Protein AF-A0A937NVP8-F1 (afdb_monomer)

Radius of gyration: 20.08 Å; Cα contacts (8 Å, |Δi|>4): 60; chains: 1; bounding box: 32×70×44 Å

Solvent-accessible surface area (backbone atoms only — not comparable to full-atom values): 7205 Å² total; per-residue (Å²): 134,54,72,71,54,50,55,47,52,56,52,50,46,56,35,40,78,64,70,48,32,48,79,44,68,52,92,56,87,82,71,44,70,44,84,47,65,78,72,53,74,68,47,31,66,72,68,73,36,54,68,65,54,49,52,51,54,48,40,48,49,54,43,60,47,51,46,46,51,51,53,52,50,52,57,52,32,73,75,74,48,70,81,58,52,63,59,50,50,54,52,51,49,53,54,49,52,54,51,52,51,52,60,59,56,51,76,74,61,75,71,65,93,75,79,83,80,87,87,132

Foldseek 3Di:
DDPLLVLLVVLVVVCVVVVQWDWDWDPDPPIFIDIDHDPDPVVCVSSVHPPVRNRVSCCCPGPVPVVVVVVVVCVVCVVVNCPCVVVVVVVVVVVVVVVVVVVVVVVVPVPPPPPPDPDD

Sequence (120 aa):
LNEKDKAFLERLKQLIDQDAVWIERTFESPLYFVLRGNYGDRVERMFKLTRQGVRWRFWRLFNDIYVSAYETIIFIEKQLGPEFRQDALIIAHDRFVRRQHALQGLSFKEANPYRNQDED

pLDDT: mean 85.66, std 17.0, range [39.75, 98.0]

Secondary structure (DSSP, 8-state):
--HHHHHHHHHHHHHHTTTSEEEEE-SSSSP-EEEEE--SHHHHHHHTS-HHHHHHHHHIIIIIIIIHHHHHHHHHHHHH-STTHHHHHHHHHHHHHHHHHHHHHHTT--S-TTSSSS--

Mean predicted aligned error: 8.57 Å

Structure (mmCIF, N/CA/C/O backbone):
data_AF-A0A937NVP8-F1
#
_entry.id   AF-A0A937NVP8-F1
#
loop_
_atom_site.group_PDB
_atom_site.id
_atom_site.type_symbol
_atom_site.label_atom_id
_atom_site.label_alt_id
_atom_site.label_comp_id
_atom_site.label_asym_id
_atom_site.label_entity_id
_atom_site.label_seq_id
_atom_site.pdbx_PDB_ins_code
_atom_site.Cartn_x
_atom_site.Cartn_y
_atom_site.Cartn_z
_atom_site.occupancy
_atom_site.B_iso_or_equiv
_atom_site.auth_seq_id
_atom_site.auth_comp_id
_atom_site.auth_asym_id
_atom_site.auth_atom_id
_atom_site.pdbx_PDB_model_num
ATOM 1 N N . LEU A 1 1 ? 1.242 9.728 0.854 1.00 85.38 1 LEU A N 1
ATOM 2 C CA . LEU A 1 1 ? 1.830 9.375 -0.459 1.00 85.38 1 LEU A CA 1
ATOM 3 C C . LEU A 1 1 ? 2.060 10.659 -1.235 1.00 85.38 1 LEU A C 1
ATOM 5 O O . LEU A 1 1 ? 1.216 11.541 -1.134 1.00 85.38 1 LEU A O 1
ATOM 9 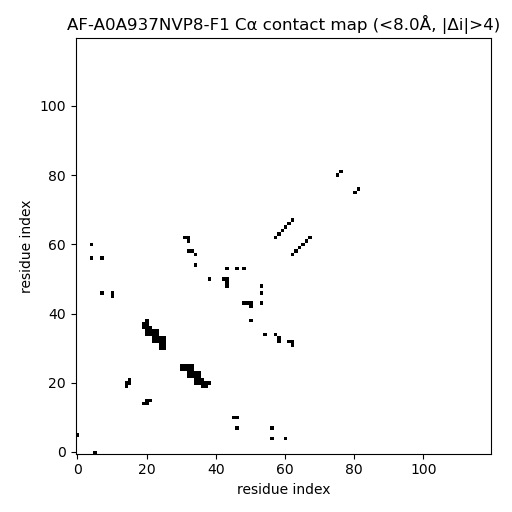N N . ASN A 1 2 ? 3.188 10.789 -1.931 1.00 86.50 2 ASN A N 1
ATOM 10 C CA . ASN A 1 2 ? 3.456 11.962 -2.775 1.00 86.50 2 ASN A CA 1
ATOM 11 C C . ASN A 1 2 ? 2.967 11.737 -4.220 1.00 86.50 2 ASN A C 1
ATOM 13 O O . ASN A 1 2 ? 2.529 10.643 -4.573 1.00 86.50 2 ASN A O 1
ATOM 17 N N . GLU A 1 3 ? 3.058 12.756 -5.075 1.00 88.31 3 GLU A N 1
ATOM 18 C CA . GLU A 1 3 ? 2.645 12.652 -6.483 1.00 88.31 3 GLU A CA 1
ATOM 19 C C . GLU A 1 3 ? 3.402 11.567 -7.255 1.00 88.31 3 GLU A C 1
ATOM 21 O O . GLU A 1 3 ? 2.819 10.862 -8.075 1.00 88.31 3 GLU A O 1
ATOM 26 N N . LYS A 1 4 ? 4.691 11.364 -6.955 1.00 90.38 4 LYS A N 1
ATOM 27 C CA . LYS A 1 4 ? 5.490 10.303 -7.585 1.00 90.38 4 LYS A CA 1
ATOM 28 C C . LYS A 1 4 ? 4.988 8.911 -7.185 1.00 90.38 4 LYS A C 1
ATOM 30 O O . LYS A 1 4 ? 5.068 7.980 -7.981 1.00 90.38 4 LYS A O 1
ATOM 35 N N . ASP A 1 5 ? 4.502 8.748 -5.956 1.00 93.50 5 ASP A N 1
ATOM 36 C CA . ASP A 1 5 ? 3.891 7.506 -5.474 1.00 93.50 5 ASP A CA 1
ATOM 37 C C . ASP A 1 5 ? 2.559 7.256 -6.185 1.00 93.50 5 ASP A C 1
ATOM 39 O O . ASP A 1 5 ? 2.319 6.147 -6.655 1.00 93.50 5 ASP A O 1
ATOM 43 N N . LYS A 1 6 ? 1.734 8.299 -6.337 1.00 91.88 6 LYS A N 1
A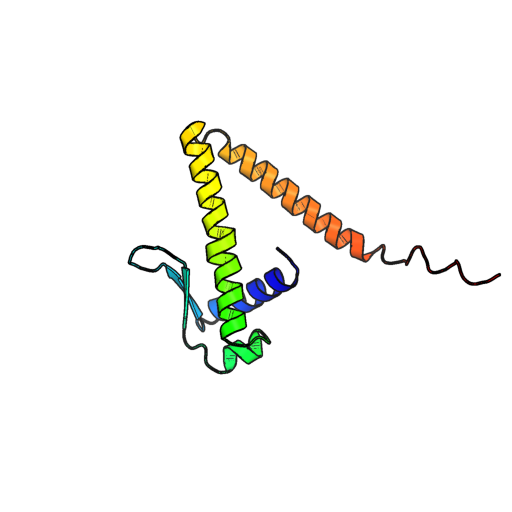TOM 44 C CA . LYS A 1 6 ? 0.476 8.236 -7.092 1.00 91.88 6 LYS A CA 1
ATOM 45 C C . LYS A 1 6 ? 0.716 7.843 -8.554 1.00 91.88 6 LYS A C 1
ATOM 47 O O . LYS A 1 6 ? 0.161 6.849 -9.009 1.00 91.88 6 LYS A O 1
ATOM 52 N N . ALA A 1 7 ? 1.613 8.542 -9.249 1.00 93.00 7 ALA A N 1
ATOM 53 C CA . ALA A 1 7 ? 1.957 8.247 -10.641 1.00 93.00 7 ALA A CA 1
ATOM 54 C C . ALA A 1 7 ? 2.544 6.835 -10.817 1.00 93.00 7 ALA A C 1
ATOM 56 O O . ALA A 1 7 ? 2.324 6.182 -11.836 1.00 93.00 7 ALA A O 1
ATOM 57 N N . PHE A 1 8 ? 3.296 6.344 -9.827 1.00 95.00 8 PHE A N 1
ATOM 58 C CA . PHE A 1 8 ? 3.776 4.966 -9.827 1.00 95.00 8 PHE A CA 1
ATOM 59 C C . PHE A 1 8 ? 2.628 3.962 -9.707 1.00 95.00 8 PHE A C 1
ATOM 61 O O . PHE A 1 8 ? 2.597 3.008 -10.476 1.00 95.00 8 PHE A O 1
ATOM 68 N N . LEU A 1 9 ? 1.681 4.177 -8.790 1.00 95.94 9 LEU A N 1
ATOM 69 C CA . LEU A 1 9 ? 0.520 3.298 -8.623 1.00 95.94 9 LEU A CA 1
ATOM 70 C C . LEU A 1 9 ? -0.376 3.283 -9.869 1.00 95.94 9 LEU A C 1
ATOM 72 O O . LEU A 1 9 ? -0.811 2.214 -10.281 1.00 95.94 9 LEU A O 1
ATOM 76 N N . GLU A 1 10 ? -0.596 4.433 -10.508 1.00 95.25 10 GLU A N 1
ATOM 77 C CA . GLU A 1 10 ? -1.359 4.534 -11.762 1.00 95.25 10 GLU A CA 1
ATOM 78 C C . GLU A 1 10 ? -0.710 3.722 -12.891 1.00 95.25 10 GLU A C 1
ATOM 80 O O . GLU A 1 10 ? -1.372 2.931 -13.562 1.00 95.25 10 GLU A O 1
ATOM 85 N N . ARG A 1 11 ? 0.610 3.854 -13.064 1.00 94.25 11 ARG A N 1
ATOM 86 C CA . ARG A 1 11 ? 1.382 3.078 -14.047 1.00 94.25 11 ARG A CA 1
ATOM 87 C C . ARG A 1 11 ? 1.401 1.588 -13.721 1.00 94.25 11 ARG A C 1
ATOM 89 O O . ARG A 1 11 ? 1.232 0.758 -14.607 1.00 94.25 11 ARG A O 1
ATOM 96 N N . LEU A 1 12 ? 1.595 1.240 -12.450 1.00 94.00 12 LEU A N 1
ATOM 97 C CA . LEU A 1 12 ? 1.565 -0.146 -11.993 1.00 94.00 12 LEU A CA 1
ATOM 98 C C . LEU A 1 12 ? 0.206 -0.785 -12.284 1.00 94.00 12 LEU A C 1
ATOM 100 O O . LEU A 1 12 ? 0.171 -1.894 -12.807 1.00 94.00 12 LEU A O 1
ATOM 104 N N . LYS A 1 13 ? -0.891 -0.064 -12.026 1.00 94.94 13 LYS A N 1
ATOM 105 C CA . LYS A 1 13 ? -2.240 -0.519 -12.359 1.00 94.94 13 LYS A CA 1
ATOM 106 C C . LYS A 1 13 ? -2.382 -0.827 -13.850 1.00 94.94 13 LYS A C 1
ATOM 108 O O . LYS A 1 13 ? -2.858 -1.902 -14.182 1.00 94.94 13 LYS A O 1
ATOM 113 N N . GLN A 1 14 ? -1.909 0.052 -14.736 1.00 92.69 14 GLN A N 1
ATOM 114 C CA . GLN A 1 14 ? -1.970 -0.187 -16.185 1.00 92.69 14 GLN A CA 1
ATOM 115 C C . GLN A 1 14 ? -1.254 -1.475 -16.610 1.00 92.69 14 GLN A C 1
ATOM 117 O O . GLN A 1 14 ? -1.729 -2.160 -17.507 1.00 92.69 14 GLN A O 1
ATOM 122 N N . LEU A 1 15 ? -0.121 -1.819 -15.987 1.00 90.56 15 LEU A N 1
ATOM 123 C CA . LEU A 1 15 ? 0.575 -3.074 -16.292 1.00 90.56 15 LEU A CA 1
ATOM 124 C C . LEU A 1 15 ? -0.135 -4.303 -15.737 1.00 90.56 15 LEU A C 1
ATOM 126 O O . LEU A 1 15 ? -0.089 -5.346 -16.383 1.00 90.56 15 LEU A O 1
ATOM 130 N N . ILE A 1 16 ? -0.741 -4.188 -14.554 1.00 91.94 16 ILE A N 1
ATOM 131 C CA . ILE A 1 16 ? -1.536 -5.270 -13.964 1.00 91.94 16 ILE A CA 1
ATOM 132 C C . ILE A 1 16 ? -2.760 -5.535 -14.839 1.00 91.94 16 ILE A C 1
ATOM 134 O O . ILE A 1 16 ? -3.004 -6.674 -15.202 1.00 91.94 16 ILE A O 1
ATOM 138 N N . ASP A 1 17 ? -3.458 -4.481 -15.264 1.00 93.19 17 ASP A N 1
ATOM 139 C CA . ASP A 1 17 ? -4.623 -4.575 -16.153 1.00 93.19 17 ASP A CA 1
ATOM 140 C C . ASP A 1 17 ? -4.262 -5.141 -17.551 1.00 93.19 17 ASP A C 1
ATOM 142 O O . ASP A 1 17 ? -5.141 -5.547 -18.302 1.00 93.19 17 ASP A O 1
ATOM 146 N N . GLN A 1 18 ? -2.973 -5.155 -17.916 1.00 90.75 18 GLN A N 1
ATOM 147 C CA . GLN A 1 18 ? -2.440 -5.742 -19.155 1.00 90.75 18 GLN A CA 1
ATOM 148 C C . GLN A 1 18 ? -1.846 -7.147 -18.950 1.00 90.75 18 GLN A C 1
ATOM 150 O O . GLN A 1 18 ? -1.183 -7.648 -19.861 1.00 90.75 18 GLN A O 1
ATOM 155 N N . ASP A 1 19 ? -1.970 -7.726 -17.751 1.00 89.62 19 ASP A N 1
ATOM 156 C CA . ASP A 1 19 ? -1.327 -8.982 -17.334 1.00 89.62 19 ASP A CA 1
ATOM 157 C C . ASP A 1 19 ? 0.198 -9.010 -17.565 1.00 89.62 19 ASP A C 1
ATOM 159 O O . ASP A 1 19 ? 0.842 -10.059 -17.616 1.00 89.62 19 ASP A O 1
ATOM 163 N N . ALA A 1 20 ? 0.822 -7.837 -17.701 1.00 88.50 20 ALA A N 1
ATOM 164 C CA . ALA A 1 20 ? 2.259 -7.728 -17.919 1.00 88.50 20 ALA A CA 1
ATOM 165 C C . ALA A 1 20 ? 3.035 -8.009 -16.624 1.00 88.50 20 ALA A C 1
ATOM 167 O O . ALA A 1 20 ? 4.200 -8.424 -16.658 1.00 88.50 20 ALA A O 1
ATOM 168 N N . VAL A 1 21 ? 2.395 -7.723 -15.488 1.00 91.12 21 VAL A N 1
ATOM 169 C CA . VAL A 1 21 ? 2.942 -7.836 -14.139 1.00 91.12 21 VAL A CA 1
ATOM 170 C C . VAL A 1 21 ? 1.832 -8.223 -13.165 1.00 91.12 21 VAL A C 1
ATOM 172 O O . VAL A 1 21 ? 0.686 -7.832 -13.349 1.00 91.12 21 VAL A O 1
ATOM 175 N N . TRP A 1 22 ? 2.174 -8.910 -12.083 1.00 94.62 22 TRP A N 1
ATOM 176 C CA . TRP A 1 22 ? 1.272 -9.201 -10.975 1.00 94.62 22 TRP A CA 1
ATOM 177 C C . TRP A 1 22 ? 1.992 -9.050 -9.636 1.00 94.6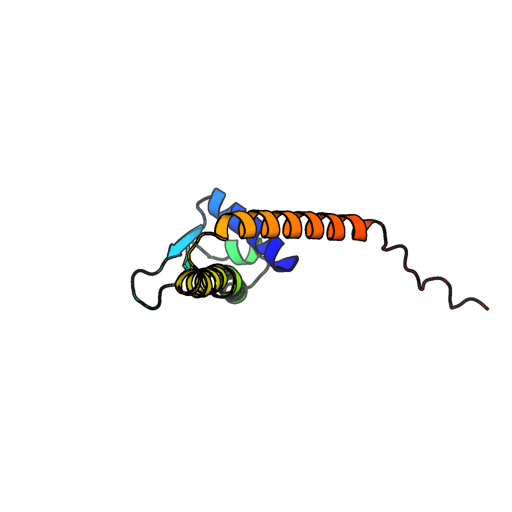2 22 TRP A C 1
ATOM 179 O O . TRP A 1 22 ? 3.224 -9.025 -9.559 1.00 94.62 22 TRP A O 1
ATOM 189 N N . ILE A 1 23 ? 1.212 -8.909 -8.569 1.00 95.69 23 ILE A N 1
ATOM 190 C CA . ILE A 1 23 ? 1.719 -8.823 -7.200 1.00 95.69 23 ILE A CA 1
ATOM 191 C C . ILE A 1 23 ? 1.479 -10.164 -6.523 1.00 95.69 23 ILE A C 1
ATOM 193 O O . ILE A 1 23 ? 0.375 -10.699 -6.560 1.00 95.69 23 ILE A O 1
ATOM 197 N N . GLU A 1 24 ? 2.514 -10.695 -5.891 1.00 96.69 24 GLU A N 1
ATOM 198 C CA . GLU A 1 24 ? 2.475 -11.966 -5.177 1.00 96.69 24 GLU A CA 1
ATOM 199 C C . GLU A 1 24 ? 3.068 -11.775 -3.777 1.00 96.69 24 GLU A C 1
ATOM 201 O O . GLU A 1 24 ? 3.943 -10.935 -3.581 1.00 96.69 24 GLU A O 1
ATOM 206 N N . ARG A 1 25 ? 2.610 -12.546 -2.791 1.00 97.19 25 ARG A N 1
ATOM 207 C CA . ARG A 1 25 ? 3.247 -12.646 -1.470 1.00 97.19 25 ARG A CA 1
ATOM 208 C C . ARG A 1 25 ? 4.250 -13.801 -1.484 1.00 97.19 25 ARG A C 1
ATOM 210 O O . ARG A 1 25 ? 3.950 -14.855 -2.033 1.00 97.19 25 ARG A O 1
ATOM 217 N N . THR A 1 26 ? 5.399 -13.650 -0.834 1.00 96.62 26 THR A N 1
ATOM 218 C CA . THR A 1 26 ? 6.305 -14.782 -0.596 1.00 96.62 26 THR A CA 1
ATOM 219 C C . THR A 1 26 ? 5.636 -15.899 0.213 1.00 96.62 26 THR A C 1
ATOM 221 O O . THR A 1 26 ? 4.706 -15.671 0.989 1.00 96.62 26 THR A O 1
ATOM 224 N N . PHE A 1 27 ? 6.101 -17.133 0.022 1.00 92.88 27 PHE A N 1
ATOM 225 C CA . PHE A 1 27 ? 5.558 -18.298 0.726 1.00 92.88 27 PHE A CA 1
ATOM 226 C C . PHE A 1 27 ? 6.222 -18.531 2.085 1.00 92.88 27 PHE A C 1
ATOM 228 O O . PHE A 1 27 ? 5.568 -19.020 3.003 1.00 92.88 27 PHE A O 1
ATOM 235 N N . GLU A 1 28 ? 7.484 -18.127 2.224 1.00 93.44 28 GLU A N 1
ATOM 236 C CA . GLU A 1 28 ? 8.303 -18.357 3.412 1.00 93.44 28 GLU A CA 1
ATOM 237 C C . GLU A 1 28 ? 8.591 -17.057 4.159 1.00 93.44 28 GLU A C 1
ATOM 239 O O . GLU A 1 28 ? 8.679 -15.983 3.560 1.00 93.44 28 GLU A O 1
ATOM 244 N N . SER A 1 29 ? 8.723 -17.173 5.481 1.00 91.56 29 SER A N 1
ATOM 245 C CA . SER A 1 29 ? 9.016 -16.049 6.369 1.00 91.56 29 SER A CA 1
ATOM 246 C C . SER A 1 29 ? 10.456 -15.540 6.174 1.00 91.56 29 SER A C 1
ATOM 248 O O . SER A 1 29 ? 11.363 -16.365 6.055 1.00 91.56 29 SER A O 1
ATOM 250 N N . PRO A 1 30 ? 10.702 -14.214 6.198 1.00 92.50 30 PRO A N 1
ATOM 251 C CA . PRO A 1 30 ? 9.721 -13.140 6.369 1.00 92.50 30 PRO A CA 1
ATOM 252 C C . PRO A 1 30 ? 8.798 -12.988 5.153 1.00 92.50 30 PRO A C 1
ATOM 254 O O . PRO A 1 30 ? 9.231 -13.066 4.004 1.00 92.50 30 PRO A O 1
ATOM 257 N N . LEU A 1 31 ? 7.510 -12.754 5.422 1.00 96.31 31 LEU A N 1
ATOM 258 C CA . LEU A 1 31 ? 6.502 -12.567 4.381 1.00 96.31 31 LEU A CA 1
ATOM 259 C C . LEU A 1 31 ? 6.555 -11.142 3.832 1.00 96.31 31 LEU A C 1
ATOM 261 O O . LEU A 1 31 ? 6.512 -10.184 4.597 1.00 96.31 31 LEU A O 1
ATOM 265 N N . TYR A 1 32 ? 6.596 -11.001 2.511 1.00 97.06 32 TYR A N 1
ATOM 266 C CA . TYR A 1 32 ? 6.521 -9.703 1.843 1.00 97.06 32 TYR A CA 1
ATOM 267 C C . TYR A 1 32 ? 5.904 -9.830 0.452 1.00 97.06 32 TYR A C 1
ATOM 269 O O . TYR A 1 32 ? 5.865 -10.907 -0.146 1.00 97.06 32 TYR A O 1
ATOM 277 N N . PHE A 1 33 ? 5.417 -8.713 -0.076 1.00 98.00 33 PHE A N 1
ATOM 278 C CA . PHE A 1 33 ? 4.976 -8.610 -1.454 1.00 98.00 33 PHE A CA 1
ATOM 279 C C . PHE A 1 33 ? 6.161 -8.477 -2.403 1.00 98.00 33 PHE A C 1
ATOM 281 O O . PHE A 1 33 ? 7.128 -7.752 -2.147 1.00 98.00 33 PHE A O 1
ATOM 288 N N . VAL A 1 34 ? 6.041 -9.136 -3.548 1.00 95.31 34 VAL A N 1
ATOM 289 C CA . VAL A 1 34 ? 6.939 -9.061 -4.691 1.00 95.31 34 VAL A CA 1
ATOM 290 C C . VAL A 1 34 ? 6.147 -8.744 -5.950 1.00 95.31 34 VAL A C 1
ATOM 292 O O . VAL A 1 34 ? 4.991 -9.129 -6.107 1.00 95.31 34 VAL A O 1
ATOM 295 N N . LEU A 1 35 ? 6.803 -8.040 -6.862 1.00 93.38 35 LEU A N 1
ATOM 296 C CA . LEU A 1 35 ? 6.286 -7.704 -8.178 1.00 93.38 35 LEU A CA 1
ATOM 297 C C . LEU A 1 35 ? 6.856 -8.745 -9.170 1.00 93.38 35 LEU A C 1
ATOM 299 O O . LEU A 1 35 ? 8.076 -8.809 -9.354 1.00 93.38 35 LEU A O 1
ATOM 303 N N . ARG A 1 36 ? 5.993 -9.604 -9.739 1.00 91.88 36 ARG A N 1
ATOM 304 C CA . ARG A 1 36 ? 6.303 -10.717 -10.669 1.00 91.88 36 ARG A CA 1
ATOM 305 C C . ARG A 1 36 ? 5.797 -10.510 -12.113 1.00 91.88 36 ARG A C 1
ATOM 307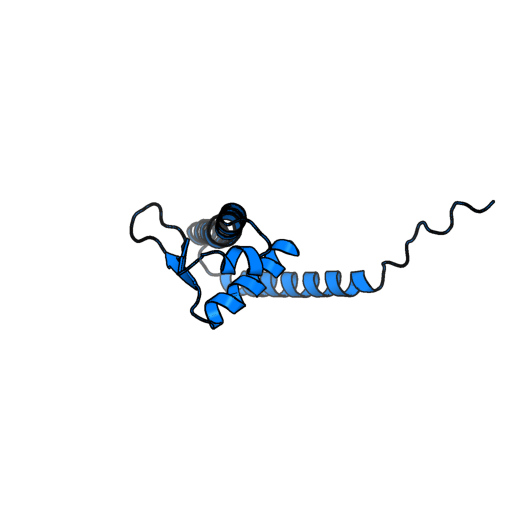 O O . ARG A 1 36 ? 4.725 -9.959 -12.321 1.00 91.88 36 ARG A O 1
ATOM 314 N N . GLY A 1 37 ? 6.551 -10.964 -13.117 1.00 86.50 37 GLY A N 1
ATOM 315 C CA . GLY A 1 37 ? 6.254 -10.707 -14.534 1.00 86.50 37 GLY A CA 1
ATOM 316 C C . GLY A 1 37 ? 7.493 -10.442 -15.387 1.00 86.50 37 GLY A C 1
ATOM 317 O O . GLY A 1 37 ? 8.627 -10.499 -14.906 1.00 86.50 37 GLY A O 1
ATOM 318 N N . ASN A 1 38 ? 7.284 -10.158 -16.674 1.00 69.50 38 ASN A N 1
ATOM 319 C CA . ASN A 1 38 ? 8.369 -9.926 -17.632 1.00 69.50 38 ASN A CA 1
ATOM 320 C C . ASN A 1 38 ? 8.790 -8.443 -17.645 1.00 69.50 38 ASN A C 1
ATOM 322 O O . ASN A 1 38 ? 8.426 -7.665 -18.527 1.00 69.50 38 ASN A O 1
ATOM 326 N N . TYR A 1 39 ? 9.592 -8.050 -16.647 1.00 65.94 39 TYR A N 1
ATOM 327 C CA . TYR A 1 39 ? 10.108 -6.683 -16.449 1.00 65.94 39 TYR A CA 1
ATOM 328 C C . TYR A 1 39 ? 11.375 -6.356 -17.241 1.00 65.94 39 TYR A C 1
ATOM 330 O O . TYR A 1 39 ? 12.319 -5.780 -16.692 1.00 65.94 39 TYR A O 1
ATOM 338 N N . GLY A 1 40 ? 11.430 -6.737 -18.515 1.00 66.38 40 GLY A N 1
ATOM 339 C CA . GLY A 1 40 ? 12.485 -6.244 -19.402 1.00 66.38 40 GLY A CA 1
ATOM 340 C C . GLY A 1 40 ? 12.399 -4.721 -19.595 1.00 66.38 40 GLY A C 1
ATOM 341 O O . GLY A 1 40 ? 11.750 -3.995 -18.838 1.00 66.38 40 GLY A O 1
ATOM 342 N N . ASP A 1 41 ? 12.968 -4.222 -20.685 1.00 70.00 41 ASP A N 1
ATOM 343 C CA . ASP A 1 41 ? 13.059 -2.782 -20.983 1.00 70.00 41 ASP A CA 1
ATOM 344 C C . ASP A 1 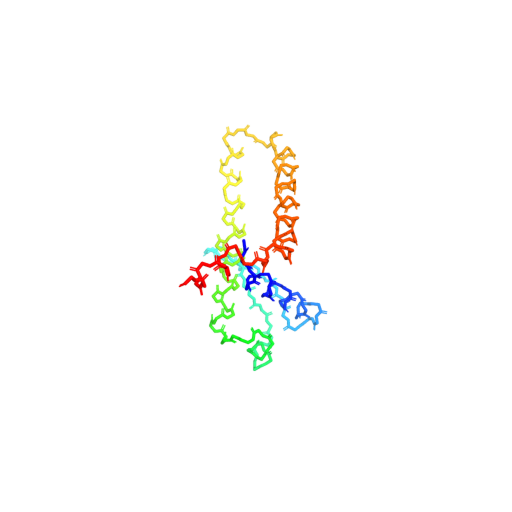41 ? 11.707 -2.040 -21.048 1.00 70.00 41 ASP A C 1
ATOM 346 O O . ASP A 1 41 ? 11.660 -0.808 -21.038 1.00 70.00 41 ASP A O 1
ATOM 350 N N . ARG A 1 42 ? 10.582 -2.763 -21.140 1.00 75.94 42 ARG A N 1
ATOM 351 C CA . ARG A 1 42 ? 9.221 -2.198 -21.128 1.00 75.94 42 ARG A CA 1
ATOM 352 C C . ARG A 1 42 ? 8.912 -1.475 -19.815 1.00 75.94 42 ARG A C 1
ATOM 354 O O . ARG A 1 42 ? 8.252 -0.440 -19.823 1.00 75.94 42 ARG A O 1
ATOM 361 N N . VAL A 1 43 ? 9.402 -1.998 -18.695 1.00 77.06 43 VAL A N 1
ATOM 362 C CA . VAL A 1 43 ? 9.084 -1.483 -17.357 1.00 77.06 43 VAL A CA 1
ATOM 363 C C . VAL A 1 43 ? 9.855 -0.205 -17.078 1.00 77.06 43 VAL A C 1
ATOM 365 O O . VAL A 1 43 ? 9.260 0.771 -16.629 1.00 77.06 43 VAL A O 1
ATOM 368 N N . GLU A 1 44 ? 11.137 -0.152 -17.436 1.00 79.00 44 GLU A N 1
ATOM 369 C CA . GLU A 1 44 ? 11.915 1.080 -17.285 1.00 79.00 44 GLU A CA 1
ATOM 370 C C . GLU A 1 44 ? 11.352 2.219 -18.138 1.00 79.00 44 GLU A C 1
ATOM 372 O O . GLU A 1 44 ? 11.152 3.327 -17.637 1.00 79.00 44 GLU A O 1
ATOM 377 N N . ARG A 1 45 ? 10.994 1.929 -19.397 1.00 82.88 45 ARG A N 1
ATOM 378 C CA . ARG A 1 45 ? 10.367 2.906 -20.300 1.00 82.88 45 ARG A CA 1
ATOM 379 C C . ARG A 1 45 ? 9.055 3.451 -19.750 1.00 82.88 45 ARG A C 1
ATOM 381 O O . ARG A 1 45 ? 8.820 4.656 -19.796 1.00 82.88 45 ARG A O 1
ATOM 388 N N . MET A 1 46 ? 8.208 2.580 -19.212 1.00 84.62 46 MET A N 1
ATOM 389 C CA . MET A 1 46 ? 6.883 2.982 -18.758 1.00 84.62 46 MET A CA 1
ATOM 390 C C . MET A 1 46 ? 6.924 3.697 -17.399 1.00 84.62 46 MET A C 1
ATOM 392 O O . MET A 1 46 ? 6.251 4.711 -17.211 1.00 84.62 46 MET A O 1
ATOM 396 N N . PHE A 1 47 ? 7.755 3.235 -16.459 1.00 86.00 47 PHE A N 1
ATOM 397 C CA . PHE A 1 47 ? 7.921 3.900 -15.165 1.00 86.00 47 PHE A CA 1
ATOM 398 C C . PHE A 1 47 ? 8.829 5.131 -15.215 1.00 86.00 47 PHE A C 1
ATOM 400 O O . PHE A 1 47 ? 8.757 5.939 -14.287 1.00 86.00 47 PHE A O 1
ATOM 407 N N . LYS A 1 48 ? 9.635 5.305 -16.273 1.00 87.31 48 LYS A N 1
ATOM 408 C CA . LYS A 1 48 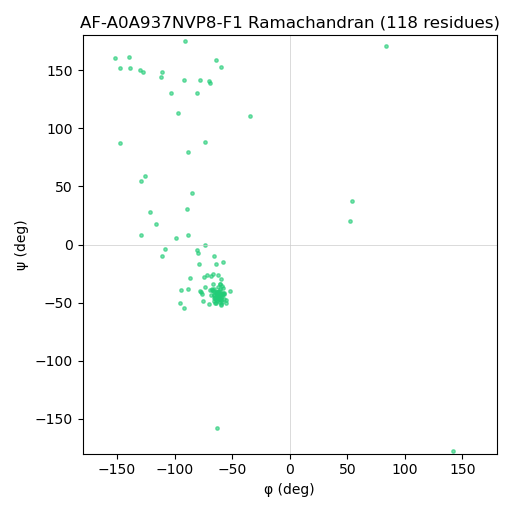? 10.706 6.315 -16.360 1.00 87.31 48 LYS A CA 1
ATOM 409 C C . LYS A 1 48 ? 11.674 6.221 -15.170 1.00 87.31 48 LYS A C 1
ATOM 411 O O . LYS A 1 48 ? 12.107 7.230 -14.620 1.00 87.31 48 LYS A O 1
ATOM 416 N N . LEU A 1 49 ? 11.945 4.994 -14.731 1.00 87.19 49 LEU A N 1
ATOM 417 C CA . LEU A 1 49 ? 12.802 4.649 -13.597 1.00 87.19 49 LEU A CA 1
ATOM 418 C C . LEU A 1 49 ? 13.639 3.432 -13.977 1.00 87.19 49 LEU A C 1
ATOM 420 O O . LEU A 1 49 ? 13.181 2.589 -14.741 1.00 87.19 49 LEU A O 1
ATOM 424 N N . THR A 1 50 ? 14.821 3.294 -13.384 1.00 90.06 50 THR A N 1
ATOM 425 C CA . THR A 1 50 ? 15.589 2.046 -13.482 1.00 90.06 50 THR A CA 1
ATOM 426 C C . THR A 1 50 ? 14.831 0.899 -12.811 1.00 90.06 50 THR A C 1
ATOM 428 O O . THR A 1 50 ? 14.011 1.123 -11.913 1.00 90.06 50 THR A O 1
ATOM 431 N N . ARG A 1 51 ? 15.141 -0.351 -13.167 1.00 87.69 51 ARG A N 1
ATOM 432 C CA . ARG A 1 51 ? 14.580 -1.548 -12.511 1.00 87.69 51 ARG A CA 1
ATOM 433 C C . ARG A 1 51 ? 14.747 -1.516 -10.993 1.00 87.69 51 ARG A C 1
ATOM 435 O O . ARG A 1 51 ? 13.813 -1.857 -10.269 1.00 87.69 51 ARG A O 1
ATOM 442 N N . GLN A 1 52 ? 15.902 -1.058 -10.507 1.00 89.69 52 GLN A N 1
ATOM 443 C CA . GLN A 1 52 ? 16.140 -0.894 -9.070 1.00 89.69 52 GLN A CA 1
ATOM 444 C C . GLN A 1 52 ? 15.257 0.201 -8.464 1.00 89.69 52 GLN A C 1
ATOM 446 O O . GLN A 1 52 ? 14.687 0.002 -7.395 1.00 89.69 52 GLN A O 1
ATOM 451 N N . GLY A 1 53 ? 15.061 1.318 -9.170 1.00 92.75 53 GLY A N 1
ATOM 452 C CA . GLY A 1 53 ? 14.136 2.370 -8.747 1.00 92.75 53 GLY A CA 1
ATOM 453 C C . GLY A 1 53 ? 12.684 1.889 -8.662 1.00 92.75 53 GLY A C 1
ATOM 454 O O . GLY A 1 53 ? 11.985 2.213 -7.701 1.00 92.75 53 GLY A O 1
ATOM 455 N N . VAL A 1 54 ? 12.239 1.073 -9.624 1.00 92.56 54 VAL A N 1
ATOM 456 C CA . VAL A 1 54 ? 10.914 0.428 -9.600 1.00 92.56 54 VAL A CA 1
ATOM 457 C C . VAL A 1 54 ? 10.800 -0.519 -8.408 1.00 92.56 54 VAL A C 1
ATOM 459 O O . VAL A 1 54 ? 9.836 -0.419 -7.650 1.00 92.56 54 VAL A O 1
ATOM 462 N N . ARG A 1 55 ? 11.794 -1.392 -8.197 1.00 91.94 55 ARG A N 1
ATOM 463 C CA . ARG A 1 55 ? 11.816 -2.343 -7.075 1.00 91.94 55 ARG A CA 1
ATOM 464 C C . ARG A 1 55 ? 11.775 -1.629 -5.726 1.00 91.94 55 ARG A C 1
ATOM 466 O O . ARG A 1 55 ? 10.977 -2.005 -4.874 1.00 91.94 55 ARG A O 1
ATOM 473 N N . TRP A 1 56 ? 12.583 -0.586 -5.548 1.00 95.44 56 TRP A N 1
ATOM 474 C CA . TRP A 1 56 ? 12.612 0.200 -4.315 1.00 95.44 56 TRP A CA 1
ATOM 475 C C . TRP A 1 56 ? 11.271 0.887 -4.048 1.00 95.44 56 TRP A C 1
ATOM 477 O O . TRP A 1 56 ? 10.733 0.815 -2.946 1.00 95.44 56 TRP A O 1
ATOM 487 N N . ARG A 1 57 ? 10.687 1.522 -5.070 1.00 95.69 57 ARG A N 1
ATOM 488 C CA . ARG A 1 57 ? 9.414 2.235 -4.919 1.00 95.69 57 ARG A CA 1
ATOM 489 C C . ARG A 1 57 ? 8.255 1.280 -4.643 1.00 95.69 57 ARG A C 1
ATOM 491 O O . ARG A 1 57 ? 7.406 1.592 -3.813 1.00 95.69 57 ARG A O 1
ATOM 498 N N . PHE A 1 58 ? 8.252 0.117 -5.291 1.00 96.19 58 PHE A N 1
ATOM 499 C CA . PHE A 1 58 ? 7.317 -0.961 -4.992 1.00 96.19 58 PHE A CA 1
ATOM 500 C C . PHE A 1 58 ? 7.453 -1.425 -3.538 1.00 96.19 58 PHE A C 1
ATOM 502 O O . PHE A 1 58 ? 6.462 -1.433 -2.813 1.00 96.19 58 PHE A O 1
ATOM 509 N N . TRP A 1 59 ? 8.678 -1.736 -3.100 1.00 96.94 59 TRP A N 1
ATOM 510 C CA . TRP A 1 59 ? 8.956 -2.175 -1.733 1.00 96.94 59 TRP A CA 1
ATOM 511 C C . TRP A 1 59 ? 8.442 -1.167 -0.704 1.00 96.94 59 TRP A C 1
ATOM 513 O O . TRP A 1 59 ? 7.663 -1.523 0.176 1.00 96.94 59 TRP A O 1
ATOM 523 N N . ARG A 1 60 ? 8.781 0.114 -0.880 1.00 96.75 60 ARG A N 1
ATOM 524 C CA . ARG A 1 60 ? 8.332 1.187 0.011 1.00 96.75 60 ARG A CA 1
ATOM 525 C C . ARG A 1 60 ? 6.808 1.276 0.110 1.00 96.75 60 ARG A C 1
ATOM 527 O O . ARG A 1 60 ? 6.273 1.511 1.186 1.00 96.75 60 ARG A O 1
ATOM 534 N N . LEU A 1 61 ? 6.090 1.153 -1.006 1.00 97.75 61 LEU A N 1
ATOM 535 C CA . LEU A 1 61 ? 4.633 1.307 -1.005 1.00 97.75 61 LEU A CA 1
ATOM 536 C C . LEU A 1 61 ? 3.921 0.093 -0.414 1.00 97.75 61 LEU A C 1
ATOM 538 O O . LEU A 1 61 ? 3.045 0.261 0.431 1.00 97.75 61 LEU A O 1
ATOM 542 N N . PHE A 1 62 ? 4.292 -1.107 -0.853 1.00 97.94 62 PHE A N 1
ATOM 543 C CA . PHE A 1 62 ? 3.562 -2.325 -0.515 1.00 97.94 62 PHE A CA 1
ATOM 544 C C . PHE A 1 62 ? 4.048 -2.969 0.781 1.00 97.94 62 PHE A C 1
ATOM 546 O O . PHE A 1 62 ? 3.222 -3.437 1.554 1.00 97.94 62 PHE A O 1
ATOM 553 N N . ASN A 1 63 ? 5.354 -2.966 1.045 1.00 97.62 63 ASN A N 1
ATOM 554 C CA . ASN A 1 63 ? 5.913 -3.594 2.242 1.00 97.62 63 ASN A CA 1
ATOM 555 C C . ASN A 1 63 ? 6.106 -2.573 3.367 1.00 97.62 63 ASN A C 1
ATOM 557 O O . ASN A 1 63 ? 5.592 -2.779 4.457 1.00 97.62 63 ASN A O 1
ATOM 561 N N . ASP A 1 64 ? 6.742 -1.428 3.109 1.00 97.31 64 ASP A N 1
ATOM 562 C CA . ASP A 1 64 ? 7.030 -0.498 4.213 1.00 97.31 64 ASP A CA 1
ATOM 563 C C . ASP A 1 64 ? 5.801 0.312 4.650 1.00 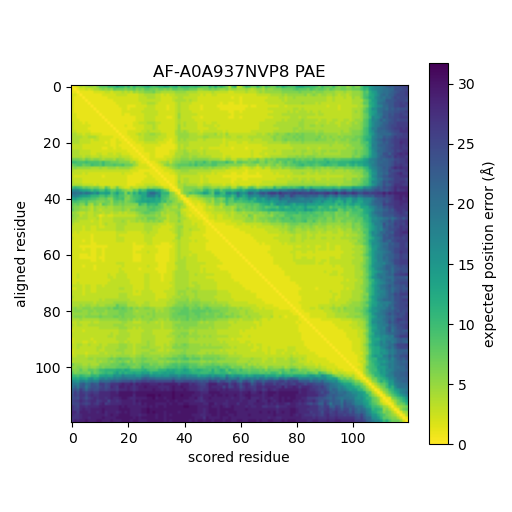97.31 64 ASP A C 1
ATOM 565 O O . ASP A 1 64 ? 5.607 0.534 5.838 1.00 97.31 64 ASP A O 1
ATOM 569 N N . ILE A 1 65 ? 4.965 0.791 3.722 1.00 97.25 65 ILE A N 1
ATOM 570 C CA . ILE A 1 65 ? 3.810 1.643 4.062 1.00 97.25 65 ILE A CA 1
ATOM 571 C C . ILE A 1 65 ? 2.548 0.808 4.279 1.00 97.25 65 ILE A C 1
ATOM 573 O O . ILE A 1 65 ? 1.896 0.941 5.313 1.00 97.25 65 ILE A O 1
ATOM 577 N N . TYR A 1 66 ? 2.169 -0.015 3.298 1.00 97.56 66 TYR A N 1
ATOM 578 C CA . TYR A 1 66 ? 0.888 -0.720 3.329 1.00 97.56 66 TYR A CA 1
ATOM 579 C C . TYR A 1 66 ? 0.856 -1.818 4.400 1.00 97.56 66 TYR A C 1
ATOM 581 O O . TYR A 1 66 ? -0.044 -1.799 5.237 1.00 97.56 66 TYR A O 1
ATOM 589 N N . VAL A 1 67 ? 1.848 -2.716 4.447 1.00 97.81 67 VAL A N 1
ATOM 590 C CA . VAL A 1 67 ? 1.904 -3.769 5.483 1.00 97.81 67 VAL A CA 1
ATOM 591 C C . VAL A 1 67 ? 2.086 -3.176 6.884 1.00 97.81 67 VAL A C 1
ATOM 593 O O . VAL A 1 67 ? 1.310 -3.525 7.771 1.00 97.81 67 VAL A O 1
ATOM 596 N N . SER A 1 68 ? 2.990 -2.209 7.085 1.00 97.81 68 SER A N 1
ATOM 597 C CA . SER A 1 68 ? 3.169 -1.576 8.408 1.00 97.81 68 SER A CA 1
ATOM 598 C C . SER A 1 68 ? 1.904 -0.882 8.932 1.00 97.81 68 SER A C 1
ATOM 600 O O . SER A 1 68 ? 1.678 -0.821 10.143 1.00 97.81 68 SER A O 1
ATOM 602 N N . ALA A 1 69 ? 1.040 -0.370 8.046 1.00 97.69 69 ALA A N 1
ATOM 603 C CA . ALA A 1 69 ? -0.254 0.170 8.460 1.00 97.69 69 ALA A CA 1
ATOM 604 C C . ALA A 1 69 ? -1.151 -0.920 9.072 1.00 97.69 69 ALA A C 1
ATOM 606 O O . ALA A 1 69 ? -1.768 -0.681 10.110 1.00 97.69 69 ALA A O 1
ATOM 607 N N . TYR A 1 70 ? -1.180 -2.126 8.492 1.00 97.69 70 TYR A N 1
ATOM 608 C CA . TYR A 1 70 ? -1.890 -3.261 9.089 1.00 97.69 70 TYR A CA 1
ATOM 609 C C . TYR A 1 70 ? -1.241 -3.744 10.379 1.00 97.69 70 TYR A C 1
ATOM 611 O O . TYR A 1 70 ? -1.965 -4.053 11.318 1.00 97.69 70 TYR A O 1
ATOM 619 N N . GLU A 1 71 ? 0.090 -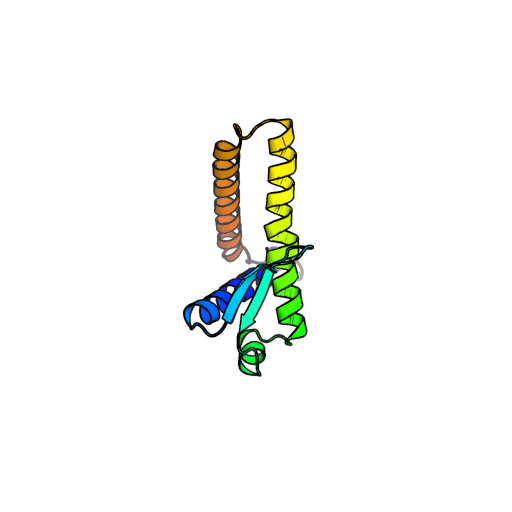3.775 10.466 1.00 97.88 71 GLU A N 1
ATOM 620 C CA . GLU A 1 71 ? 0.775 -4.124 11.718 1.00 97.88 71 GLU A CA 1
ATOM 621 C C . GLU A 1 71 ? 0.377 -3.176 12.855 1.00 97.88 71 GLU A C 1
ATOM 623 O O . GLU A 1 71 ? 0.055 -3.625 13.955 1.00 97.88 71 GLU A O 1
ATOM 628 N N . THR A 1 72 ? 0.305 -1.873 12.567 1.00 97.50 72 THR A N 1
ATOM 629 C CA . THR A 1 72 ? -0.148 -0.851 13.525 1.00 97.50 72 THR A CA 1
ATOM 630 C C . THR A 1 72 ? -1.599 -1.095 13.952 1.00 97.50 72 THR A C 1
ATOM 632 O O . THR A 1 72 ? -1.906 -1.055 15.143 1.00 97.50 72 THR A O 1
ATOM 635 N N . ILE A 1 73 ? -2.494 -1.378 12.998 1.00 97.31 73 ILE A N 1
ATOM 636 C CA . ILE A 1 73 ? -3.904 -1.683 13.286 1.00 97.31 73 ILE A CA 1
ATOM 637 C C . ILE A 1 73 ? -4.007 -2.926 14.177 1.00 97.31 73 ILE A C 1
ATOM 639 O O . ILE A 1 73 ? -4.643 -2.868 15.225 1.00 97.31 73 ILE A O 1
ATOM 643 N N . ILE A 1 74 ? -3.320 -4.016 13.815 1.00 97.56 74 ILE A N 1
ATOM 644 C CA . ILE A 1 74 ? -3.290 -5.262 14.593 1.00 97.56 74 ILE A CA 1
ATOM 645 C C . ILE A 1 74 ? -2.774 -5.002 16.009 1.00 97.56 74 ILE A C 1
ATOM 647 O O . ILE A 1 74 ? -3.314 -5.554 16.966 1.00 97.56 74 ILE A O 1
ATOM 651 N N . PHE A 1 75 ? -1.736 -4.177 16.162 1.00 97.62 75 PHE A N 1
ATOM 652 C CA . PHE A 1 75 ? -1.185 -3.844 17.470 1.00 97.62 75 PHE A CA 1
ATOM 653 C C . PHE A 1 75 ? -2.214 -3.143 18.364 1.00 97.62 75 PHE A C 1
ATOM 655 O O . PHE A 1 75 ? -2.386 -3.546 19.512 1.00 97.62 75 PHE A O 1
ATOM 662 N N . ILE A 1 76 ? -2.929 -2.144 17.838 1.00 97.06 76 ILE A N 1
ATOM 663 C CA . ILE A 1 76 ? -3.963 -1.406 18.580 1.00 97.06 76 ILE A CA 1
ATOM 664 C C . ILE A 1 76 ? -5.144 -2.323 18.921 1.00 97.06 76 ILE A C 1
ATOM 666 O O . ILE A 1 76 ? -5.565 -2.397 20.075 1.00 97.06 76 ILE A O 1
ATOM 670 N N . GLU A 1 77 ? -5.655 -3.060 17.937 1.00 97.69 7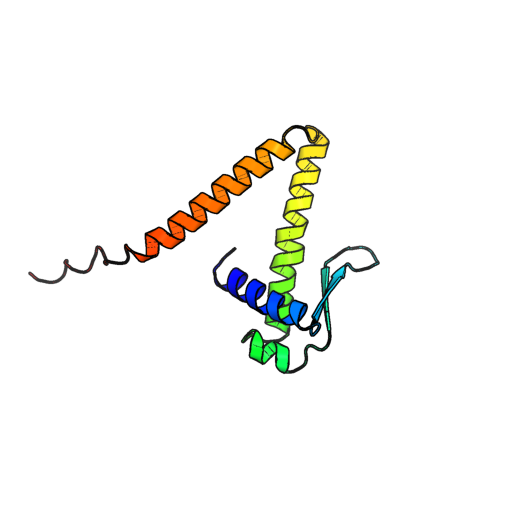7 GLU A N 1
ATOM 671 C CA . GLU A 1 77 ? -6.839 -3.909 18.103 1.00 97.69 77 GLU A CA 1
ATOM 672 C C . GLU A 1 77 ? -6.582 -5.111 19.015 1.00 97.69 77 GLU A C 1
ATOM 674 O O . GLU A 1 77 ? -7.496 -5.567 19.697 1.00 97.69 77 GLU A O 1
ATOM 679 N N . LYS A 1 78 ? -5.337 -5.600 19.105 1.00 97.75 78 LYS A N 1
ATOM 680 C CA . LYS A 1 78 ? -4.961 -6.608 20.108 1.00 97.75 78 LYS A CA 1
ATOM 681 C C . LYS A 1 78 ? -5.121 -6.117 21.549 1.00 97.75 78 LYS A C 1
ATOM 683 O O . LYS A 1 78 ? -5.279 -6.954 22.429 1.00 97.75 78 LYS A O 1
ATOM 688 N N . GLN A 1 79 ? -5.033 -4.808 21.796 1.00 96.75 79 GLN A N 1
ATOM 689 C CA . GLN A 1 79 ? -5.134 -4.227 23.142 1.00 96.75 79 GLN A CA 1
ATOM 690 C C . GLN A 1 79 ? -6.553 -3.769 23.479 1.00 96.75 79 GLN A C 1
ATOM 692 O O . GLN A 1 79 ? -6.985 -3.907 24.619 1.00 96.75 79 GLN A O 1
ATOM 697 N N . LEU A 1 80 ? -7.258 -3.193 22.502 1.00 96.38 80 LEU A N 1
ATOM 698 C CA . LEU A 1 80 ? -8.528 -2.499 22.731 1.00 96.38 80 LEU A CA 1
ATOM 699 C C . LEU A 1 80 ? -9.747 -3.209 22.140 1.00 96.38 80 LEU A C 1
ATOM 701 O O . LEU A 1 80 ? -10.856 -2.799 22.454 1.00 96.38 80 LEU A O 1
ATOM 705 N N . GLY A 1 81 ? -9.537 -4.246 21.324 1.00 94.94 81 GLY A N 1
ATOM 706 C CA . GLY A 1 81 ? -10.576 -4.866 20.507 1.00 94.94 81 GLY A CA 1
ATOM 707 C C . GLY A 1 81 ? -10.818 -4.129 19.174 1.00 94.94 81 GLY A C 1
ATOM 708 O O . GLY A 1 81 ? -10.224 -3.076 18.908 1.00 94.94 81 GLY A O 1
ATOM 709 N N . PRO A 1 82 ? -11.621 -4.711 18.260 1.00 96.38 82 PRO A N 1
ATOM 710 C CA . PRO A 1 82 ? -11.878 -4.171 16.922 1.00 96.38 82 PRO A CA 1
ATOM 711 C C . PRO A 1 82 ? -13.058 -3.179 16.856 1.00 96.38 82 PRO A C 1
ATOM 713 O O . PRO A 1 82 ? -13.470 -2.800 15.757 1.00 96.38 82 PRO A O 1
ATOM 716 N N . GLU A 1 83 ? -13.633 -2.767 17.988 1.00 96.44 83 GLU A N 1
ATOM 717 C CA . GLU A 1 83 ? -14.874 -1.979 18.071 1.00 96.44 83 GLU A CA 1
ATOM 718 C C . GLU A 1 83 ? -14.742 -0.624 17.361 1.00 96.44 83 GLU A C 1
ATOM 720 O O . GLU A 1 83 ? -15.678 -0.162 16.712 1.00 96.44 83 GLU A O 1
ATOM 725 N N . PHE A 1 84 ? -13.550 -0.022 17.396 1.00 94.94 84 PHE A N 1
ATOM 726 C CA . PHE A 1 84 ? -13.271 1.275 16.771 1.00 94.94 84 PHE A CA 1
ATOM 727 C C . PHE A 1 84 ? -13.000 1.204 15.263 1.00 94.94 84 PHE A C 1
ATOM 729 O O . PHE A 1 84 ? -12.814 2.243 14.627 1.00 94.94 84 PHE A O 1
ATOM 736 N N . ARG A 1 85 ? -12.936 0.010 14.658 1.00 95.50 85 ARG A N 1
ATOM 737 C CA . ARG A 1 85 ? -12.513 -0.145 13.255 1.00 95.50 85 ARG A CA 1
ATOM 738 C C . ARG A 1 85 ? -13.420 0.611 12.287 1.00 95.50 85 ARG A C 1
ATOM 740 O O . ARG A 1 85 ? -12.920 1.247 11.361 1.00 95.50 85 ARG A O 1
ATOM 747 N N . GLN A 1 86 ? -14.736 0.545 12.490 1.00 95.75 86 GLN A N 1
ATOM 748 C CA . GLN A 1 86 ? -15.699 1.224 11.615 1.00 95.75 86 GLN A CA 1
ATOM 749 C C . GLN A 1 86 ? -15.527 2.745 11.685 1.00 95.75 86 GLN A C 1
ATOM 751 O O . GLN A 1 86 ? -15.367 3.393 10.650 1.00 95.75 86 GLN A O 1
ATOM 756 N N . ASP A 1 87 ? -15.439 3.299 12.893 1.00 97.12 87 ASP A N 1
ATOM 757 C CA . ASP A 1 87 ? -15.214 4.733 13.090 1.00 97.12 87 ASP A CA 1
ATOM 758 C C . ASP A 1 87 ? -13.863 5.179 12.520 1.00 97.12 87 ASP A C 1
ATOM 760 O O . ASP A 1 87 ? -13.769 6.209 11.849 1.00 97.12 87 ASP A O 1
ATOM 764 N N . ALA A 1 88 ? -12.810 4.377 12.705 1.00 96.94 88 ALA A N 1
ATOM 765 C CA . ALA A 1 88 ? -11.494 4.649 12.139 1.00 96.94 88 ALA A CA 1
ATOM 766 C C . ALA A 1 88 ? -11.526 4.708 10.602 1.00 96.94 88 ALA A C 1
ATOM 768 O O . ALA A 1 88 ? -10.893 5.591 10.017 1.00 96.94 88 ALA A O 1
ATOM 769 N N . LEU A 1 89 ? -12.283 3.822 9.942 1.00 96.12 89 LEU A N 1
ATOM 770 C CA . LEU A 1 89 ? -12.473 3.846 8.487 1.00 96.12 89 LEU A CA 1
ATOM 771 C C . LEU A 1 89 ? -13.228 5.101 8.031 1.00 96.12 89 LEU A C 1
ATOM 773 O O . LEU A 1 89 ? -12.796 5.745 7.071 1.00 96.12 89 LEU A O 1
ATOM 777 N N . ILE A 1 90 ? -14.294 5.494 8.738 1.00 97.31 90 ILE A N 1
ATOM 778 C CA . ILE A 1 90 ? -15.048 6.728 8.458 1.00 97.31 90 ILE A CA 1
ATOM 779 C C . ILE A 1 90 ? -14.124 7.949 8.564 1.00 97.31 90 ILE A C 1
ATOM 781 O O . ILE A 1 90 ? -14.042 8.757 7.635 1.00 97.31 90 ILE A O 1
ATOM 785 N N . ILE A 1 91 ? -13.364 8.054 9.658 1.00 97.06 91 ILE A N 1
ATOM 786 C CA . ILE A 1 91 ? -12.416 9.152 9.892 1.00 97.06 91 ILE A CA 1
ATOM 787 C C . ILE A 1 91 ? -11.305 9.156 8.833 1.00 97.06 91 ILE A C 1
ATOM 789 O O . ILE A 1 91 ? -10.925 10.215 8.328 1.00 97.06 91 ILE A O 1
ATOM 793 N N . ALA A 1 92 ? -10.754 7.991 8.483 1.00 95.06 92 ALA A N 1
ATOM 794 C CA . ALA A 1 92 ? -9.709 7.879 7.470 1.00 95.06 92 ALA A CA 1
ATOM 795 C C . ALA A 1 92 ? -10.203 8.337 6.089 1.00 95.06 92 ALA A C 1
ATOM 797 O O . ALA A 1 92 ? -9.478 9.059 5.394 1.00 95.06 92 ALA A O 1
ATOM 798 N N . HIS A 1 93 ? -11.434 7.967 5.723 1.00 93.81 93 HIS A N 1
ATOM 799 C CA . HIS A 1 93 ? -12.078 8.385 4.483 1.00 93.81 93 HIS A CA 1
ATOM 800 C C . HIS A 1 93 ? -12.325 9.900 4.451 1.00 93.81 93 HIS A C 1
ATOM 802 O O . HIS A 1 93 ? -11.884 10.563 3.511 1.00 93.81 93 HIS A O 1
ATOM 808 N N . ASP A 1 94 ? -12.931 10.476 5.496 1.00 95.62 94 ASP A N 1
ATOM 809 C CA . ASP A 1 94 ? -13.134 11.931 5.610 1.00 95.62 94 ASP A CA 1
ATOM 810 C C . ASP A 1 94 ? -11.802 12.693 5.476 1.00 95.62 94 ASP A C 1
ATOM 812 O O . ASP A 1 94 ? -11.667 13.596 4.645 1.00 95.62 94 ASP A O 1
ATOM 816 N N . ARG A 1 95 ? -10.757 12.260 6.193 1.00 94.50 95 ARG A N 1
ATOM 817 C CA . ARG A 1 95 ? -9.411 12.851 6.085 1.00 94.50 95 ARG A CA 1
ATOM 818 C C . ARG A 1 95 ? -8.831 12.739 4.677 1.00 94.50 95 ARG A C 1
ATOM 820 O O . ARG A 1 95 ? -8.119 13.642 4.234 1.00 94.50 95 ARG A O 1
ATOM 827 N N . PHE A 1 96 ? -9.056 11.625 3.982 1.00 90.81 96 PHE A N 1
ATOM 828 C CA . PHE A 1 96 ? -8.598 11.450 2.605 1.00 90.81 96 PHE A CA 1
ATOM 829 C C . PHE A 1 96 ? -9.285 12.440 1.662 1.00 90.81 96 PHE A C 1
ATOM 831 O O . PHE A 1 96 ? -8.585 13.168 0.956 1.00 90.81 96 PHE A O 1
ATOM 838 N N . VAL A 1 97 ? -10.615 12.525 1.715 1.00 91.00 97 VAL A N 1
ATOM 839 C CA . VAL A 1 97 ? -11.416 13.435 0.885 1.00 91.00 97 VAL A CA 1
ATOM 840 C C . VAL A 1 97 ? -11.023 14.892 1.134 1.00 91.00 97 VAL A C 1
ATOM 842 O O . VAL A 1 97 ? -10.705 15.610 0.186 1.00 91.00 97 VAL A O 1
ATOM 845 N N . ARG A 1 98 ? -10.907 15.317 2.401 1.00 90.81 98 ARG A N 1
ATOM 846 C CA . ARG A 1 98 ? -10.454 16.677 2.751 1.00 90.81 98 ARG A CA 1
ATOM 847 C C . ARG A 1 98 ? -9.081 17.011 2.175 1.00 90.81 98 ARG A C 1
ATOM 849 O O . ARG A 1 98 ? -8.883 18.108 1.657 1.00 90.81 98 ARG A O 1
ATOM 856 N N . ARG A 1 99 ? -8.133 16.069 2.220 1.00 87.25 99 ARG A N 1
ATOM 857 C CA . ARG A 1 99 ? -6.806 16.259 1.612 1.00 87.25 99 ARG A CA 1
ATOM 858 C C . ARG A 1 99 ? -6.877 16.374 0.092 1.00 87.25 99 ARG A C 1
ATOM 860 O O . ARG A 1 99 ? -6.167 17.204 -0.461 1.00 87.25 99 ARG A O 1
ATOM 867 N N . GLN A 1 100 ? -7.718 15.585 -0.580 1.00 84.62 100 GLN A N 1
ATOM 868 C CA . GLN A 1 100 ? -7.898 15.713 -2.031 1.00 84.62 100 GLN A CA 1
ATOM 869 C C . GLN A 1 100 ? -8.472 17.085 -2.404 1.00 84.62 100 GLN A C 1
ATOM 871 O O . GLN A 1 100 ? -7.940 17.733 -3.302 1.00 84.62 100 GLN A O 1
ATOM 876 N N . HIS A 1 101 ? -9.478 17.573 -1.673 1.00 84.31 101 HIS A N 1
ATOM 877 C CA . HIS A 1 101 ? -10.027 18.913 -1.898 1.00 84.31 101 HIS A CA 1
ATOM 878 C C . HIS A 1 101 ? -9.006 20.025 -1.643 1.00 84.31 101 HIS A C 1
ATOM 880 O O . HIS A 1 101 ? -8.933 20.966 -2.426 1.00 84.31 101 HIS A O 1
ATOM 886 N N . ALA A 1 102 ? -8.183 19.916 -0.596 1.00 83.44 102 ALA A N 1
ATOM 887 C CA . ALA A 1 102 ? -7.118 20.886 -0.339 1.00 83.44 102 ALA A CA 1
ATOM 888 C C . ALA A 1 102 ? -6.089 20.931 -1.484 1.00 83.44 102 ALA A C 1
ATOM 890 O O . ALA A 1 102 ? -5.687 22.012 -1.903 1.00 83.44 102 ALA A O 1
ATOM 891 N N . LEU A 1 103 ? -5.710 19.771 -2.035 1.00 77.50 103 LEU A N 1
ATOM 892 C CA . LEU A 1 103 ? -4.811 19.687 -3.192 1.00 77.50 103 LEU A CA 1
ATOM 893 C C . LEU A 1 103 ? -5.439 20.278 -4.465 1.00 77.50 103 LEU A C 1
ATOM 895 O O . LEU A 1 103 ? -4.753 20.956 -5.220 1.00 77.50 103 LEU A O 1
ATOM 899 N N . GLN A 1 104 ? -6.742 20.079 -4.686 1.00 69.00 104 GLN A N 1
ATOM 900 C CA . GLN A 1 104 ? -7.472 20.698 -5.802 1.00 69.00 104 GLN A CA 1
ATOM 901 C C . GLN A 1 104 ? -7.622 22.219 -5.627 1.00 69.00 104 GLN A C 1
ATOM 903 O O . GLN A 1 104 ? -7.480 22.966 -6.590 1.00 69.00 104 GLN A O 1
ATOM 908 N N . GLY A 1 105 ? -7.863 22.691 -4.401 1.00 57.69 105 GLY A N 1
ATOM 909 C CA . GLY A 1 105 ? -7.997 24.115 -4.079 1.00 57.69 105 GLY A CA 1
ATOM 910 C C . GLY A 1 105 ? -6.681 24.900 -4.138 1.00 57.69 105 GLY A C 1
ATOM 911 O O . GLY A 1 105 ? -6.699 26.100 -4.412 1.00 57.69 105 GLY A O 1
ATOM 912 N N . LEU A 1 106 ? -5.534 24.239 -3.941 1.00 55.31 106 LEU A N 1
ATOM 913 C CA . LEU A 1 106 ? -4.205 24.833 -4.140 1.00 55.31 106 LEU A CA 1
ATOM 914 C C . LEU A 1 106 ? -3.924 25.166 -5.616 1.00 55.31 106 LEU A C 1
ATOM 916 O O . LEU A 1 106 ? -3.218 26.133 -5.882 1.00 55.31 106 LEU A O 1
ATOM 920 N N . SER A 1 107 ? -4.569 24.477 -6.568 1.00 46.75 107 SER A N 1
ATOM 921 C CA . SER A 1 107 ? -4.471 24.779 -8.008 1.00 46.75 107 SER A CA 1
ATOM 922 C C . SER A 1 107 ? -5.063 26.144 -8.405 1.00 46.75 107 SER A C 1
ATOM 924 O O . SER A 1 107 ? -4.868 26.569 -9.540 1.00 46.75 107 SER A O 1
ATOM 926 N N . PHE A 1 108 ? -5.774 26.842 -7.507 1.00 39.75 108 PHE A N 1
ATOM 927 C CA . PHE A 1 108 ? -6.323 28.186 -7.753 1.00 39.75 108 PHE A CA 1
ATOM 928 C C . PHE A 1 108 ? -5.593 29.300 -6.975 1.00 39.75 108 PHE A C 1
ATOM 930 O O . PHE A 1 108 ? -5.908 30.476 -7.140 1.00 39.75 108 PHE A O 1
ATOM 937 N N . LYS A 1 109 ? -4.619 28.958 -6.117 1.00 41.16 109 LYS A N 1
ATOM 938 C CA . LYS A 1 109 ? -3.889 29.910 -5.255 1.00 41.16 109 LYS A CA 1
ATOM 939 C C . LYS A 1 109 ? -2.375 29.922 -5.487 1.00 41.16 109 LYS A C 1
ATOM 941 O O . LYS A 1 109 ? -1.621 30.324 -4.611 1.00 41.16 109 LYS A O 1
ATOM 946 N N . GLU A 1 110 ? -1.941 29.594 -6.700 1.00 44.31 110 GLU A N 1
ATOM 947 C CA . GLU A 1 110 ? -0.630 30.016 -7.218 1.00 44.31 110 GLU A CA 1
ATOM 948 C C . GLU A 1 110 ? -0.708 31.376 -7.946 1.00 44.31 110 GLU A C 1
ATOM 950 O O . GLU A 1 110 ? 0.086 31.682 -8.831 1.00 44.31 110 GLU A O 1
ATOM 955 N N . ALA A 1 111 ? -1.627 32.256 -7.529 1.00 40.81 111 ALA A N 1
ATOM 956 C CA . ALA A 1 111 ? -1.389 33.693 -7.621 1.00 40.81 111 ALA A CA 1
ATOM 957 C C . ALA A 1 111 ? -0.362 34.049 -6.534 1.00 40.81 111 ALA A C 1
ATOM 959 O O . ALA A 1 111 ? -0.711 34.314 -5.387 1.00 40.81 111 ALA A O 1
ATOM 960 N N . ASN A 1 112 ? 0.911 33.935 -6.911 1.00 42.69 112 ASN A N 1
ATOM 961 C CA . ASN A 1 112 ? 2.101 34.272 -6.135 1.00 42.69 112 ASN A CA 1
ATOM 962 C C . ASN A 1 112 ? 1.886 35.504 -5.215 1.00 42.69 112 ASN A C 1
ATOM 964 O O . ASN A 1 112 ? 1.796 36.620 -5.732 1.00 42.69 112 ASN A O 1
ATOM 968 N N . PRO A 1 113 ? 1.848 35.347 -3.876 1.00 49.62 113 PRO A N 1
ATOM 969 C CA . PRO A 1 113 ? 1.671 36.467 -2.947 1.00 49.62 113 PRO A CA 1
ATOM 970 C C . PRO A 1 113 ? 2.915 37.364 -2.801 1.00 49.62 113 PRO A C 1
ATOM 972 O O . PRO A 1 113 ? 2.853 38.355 -2.082 1.00 49.62 113 PRO A O 1
ATOM 975 N N . TYR A 1 114 ? 4.022 37.060 -3.489 1.00 48.75 114 TYR A N 1
ATOM 976 C CA . TYR A 1 114 ? 5.276 37.823 -3.439 1.00 48.75 114 TYR A CA 1
ATOM 977 C C . TYR A 1 114 ? 5.661 38.469 -4.781 1.00 48.75 114 TYR A C 1
ATOM 979 O O . TYR A 1 114 ? 6.812 38.843 -4.970 1.00 48.75 114 TYR A O 1
ATOM 987 N N . ARG A 1 115 ? 4.734 38.613 -5.742 1.00 42.22 115 ARG A N 1
ATOM 988 C CA . ARG A 1 115 ? 5.051 39.231 -7.049 1.00 42.22 115 ARG A CA 1
ATOM 989 C C . ARG A 1 115 ? 5.101 40.771 -7.038 1.00 42.22 115 ARG A C 1
ATOM 991 O O . ARG A 1 115 ? 5.526 41.341 -8.030 1.00 42.22 115 ARG A O 1
ATOM 998 N N . ASN A 1 116 ? 4.726 41.433 -5.941 1.00 43.94 116 ASN A N 1
ATOM 999 C CA . ASN A 1 116 ? 4.675 42.901 -5.850 1.00 43.94 116 ASN A CA 1
ATOM 1000 C C . ASN A 1 116 ? 5.491 43.433 -4.657 1.00 43.94 116 ASN A C 1
ATOM 1002 O O . ASN A 1 116 ? 4.921 44.053 -3.762 1.00 43.94 116 ASN A O 1
ATOM 1006 N N . GLN A 1 117 ? 6.794 43.151 -4.592 1.00 47.72 117 GLN A N 1
ATOM 1007 C CA . GLN A 1 117 ? 7.679 43.818 -3.620 1.00 47.72 117 GLN A CA 1
ATOM 1008 C C . GLN A 1 117 ? 8.953 44.429 -4.217 1.00 47.72 117 GLN A C 1
ATOM 1010 O O . GLN A 1 117 ? 9.754 44.953 -3.457 1.00 47.72 117 GLN A O 1
ATOM 1015 N N . ASP A 1 118 ? 9.090 44.469 -5.544 1.00 48.56 118 ASP A N 1
ATOM 1016 C CA . ASP A 1 118 ? 10.254 45.070 -6.205 1.00 48.56 118 ASP A CA 1
ATOM 1017 C C . ASP A 1 118 ? 9.832 46.081 -7.287 1.00 48.56 118 ASP A C 1
ATOM 1019 O O . ASP A 1 118 ? 10.220 45.938 -8.439 1.00 48.56 118 ASP A O 1
ATOM 1023 N N . GLU A 1 119 ? 9.015 47.079 -6.942 1.00 47.94 119 GLU A N 1
ATOM 1024 C CA . GLU A 1 119 ? 8.886 48.322 -7.725 1.00 47.94 119 GLU A CA 1
ATOM 1025 C C . GLU A 1 119 ? 8.600 49.491 -6.766 1.00 47.94 119 GLU A C 1
ATOM 1027 O O . GLU A 1 119 ? 7.443 49.794 -6.490 1.00 47.94 119 GLU A O 1
ATOM 1032 N N . ASP A 1 120 ? 9.669 50.101 -6.246 1.00 41.50 120 ASP A N 1
ATOM 1033 C CA . ASP A 1 120 ? 9.739 51.491 -5.762 1.00 41.50 120 ASP A CA 1
ATOM 1034 C C . ASP A 1 120 ? 11.098 52.082 -6.183 1.00 41.50 120 ASP A C 1
ATOM 1036 O O . ASP A 1 120 ? 12.133 51.400 -5.973 1.00 41.50 120 ASP A O 1
#

Nearest PDB structures (foldseek):
  7wpt-assembly1_A  TM=5.186E-01  e=2.071E+00  Staphylococcus aureus subsp. aureus COL
  2kl8-assembly1_A  TM=3.312E-01  e=7.540E-01  synthetic construct
  8fg6-assembly1_B  TM=3.257E-01  e=1.101E+00  synthetic construct
  4rjv-assembly2_C  TM=3.293E-01  e=1.714E+00  synthetic construct
  6wxp-assembly2_D  TM=2.392E-01  e=1.714E+00  synthetic construct